Protein AF-A0A3P1UPK1-F1 (afdb_monomer)

Secondary structure (DSSP, 8-state):
-EEEEETTEEEEEEEEEETTEEEEEEEE-TTS-EEEEEEEE-TTS-EEEEEEEETTEEE-----

Mean predicted aligned error: 3.96 Å

Nearest PDB structures (foldseek):
  1n6c-assembly1_A  TM=7.406E-01  e=2.531E-01  Homo sapiens

Structure (mmCIF, N/CA/C/O backbone):
data_AF-A0A3P1UPK1-F1
#
_entry.id   AF-A0A3P1UPK1-F1
#
loop_
_atom_site.group_PDB
_atom_site.id
_atom_site.type_symbol
_atom_site.label_atom_id
_atom_site.label_alt_id
_atom_site.label_comp_id
_atom_site.label_asym_id
_atom_site.label_entity_id
_at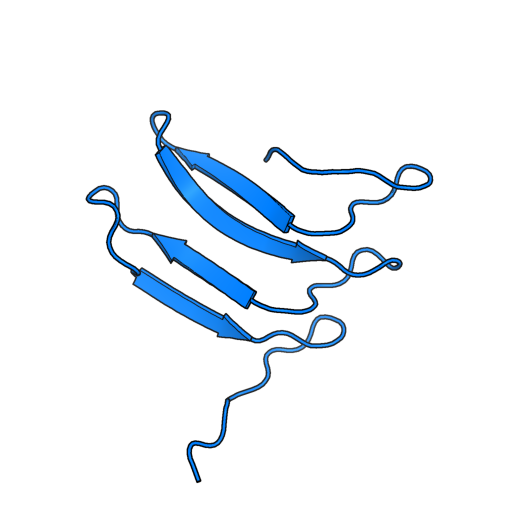om_site.label_seq_id
_atom_site.pdbx_PDB_ins_code
_atom_site.Cartn_x
_atom_site.Cartn_y
_atom_site.Cartn_z
_atom_site.occupancy
_atom_site.B_iso_or_equiv
_atom_site.auth_seq_id
_atom_site.auth_comp_id
_atom_site.auth_asym_id
_atom_site.auth_atom_id
_atom_site.pdbx_PDB_model_num
ATOM 1 N N . MET A 1 1 ? -7.492 5.906 -7.106 1.00 89.69 1 MET A N 1
ATOM 2 C CA . MET A 1 1 ? -7.501 4.436 -6.917 1.00 89.69 1 MET A CA 1
ATOM 3 C C . MET A 1 1 ? -8.829 3.859 -7.405 1.00 89.69 1 MET A C 1
ATOM 5 O O . MET A 1 1 ? -9.802 4.603 -7.452 1.00 89.69 1 MET A O 1
ATOM 9 N N . ARG A 1 2 ? -8.882 2.570 -7.755 1.00 94.81 2 ARG A N 1
ATOM 10 C CA . ARG A 1 2 ? -10.114 1.836 -8.097 1.00 94.81 2 ARG A CA 1
ATOM 11 C C . ARG A 1 2 ? -10.286 0.648 -7.153 1.00 94.81 2 ARG A C 1
ATOM 13 O O . ARG A 1 2 ? -9.312 -0.055 -6.889 1.00 94.81 2 ARG A O 1
ATOM 20 N N . GLY A 1 3 ? -11.504 0.432 -6.677 1.00 93.69 3 GLY A N 1
ATOM 21 C CA . GLY A 1 3 ? -11.856 -0.636 -5.748 1.00 93.69 3 GLY A CA 1
ATOM 22 C C . GLY A 1 3 ? -13.344 -0.595 -5.414 1.00 93.69 3 GLY A C 1
ATOM 23 O O . GLY A 1 3 ? -14.112 0.096 -6.089 1.00 93.69 3 GLY A O 1
ATOM 24 N N . SER A 1 4 ? -13.732 -1.336 -4.382 1.00 93.25 4 SER A N 1
ATOM 25 C CA . SER A 1 4 ? -15.127 -1.488 -3.972 1.00 93.25 4 SER A CA 1
ATOM 26 C C . SER A 1 4 ? -15.468 -0.631 -2.759 1.00 93.25 4 SER A C 1
ATOM 28 O O . SER A 1 4 ? -14.638 -0.410 -1.874 1.00 93.25 4 SER A O 1
ATOM 30 N N . TYR A 1 5 ? -16.726 -0.196 -2.705 1.00 92.94 5 TYR A N 1
ATOM 31 C CA . TYR A 1 5 ? -17.308 0.472 -1.548 1.00 92.94 5 TYR A CA 1
ATOM 32 C C . TYR A 1 5 ? -18.429 -0.376 -0.948 1.00 92.94 5 TYR A C 1
ATOM 34 O O . TYR A 1 5 ? -19.204 -0.988 -1.682 1.00 92.94 5 TYR A O 1
ATOM 42 N N . LEU A 1 6 ? -18.548 -0.353 0.376 1.00 92.19 6 LEU A N 1
ATOM 43 C CA . LEU A 1 6 ? -19.690 -0.869 1.126 1.00 92.19 6 LEU A CA 1
ATOM 44 C C . LEU A 1 6 ? -20.137 0.224 2.095 1.00 92.19 6 LEU A C 1
ATOM 46 O O . LEU A 1 6 ? -19.327 0.717 2.868 1.00 92.19 6 LEU A O 1
ATOM 50 N N . ASN A 1 7 ? -21.407 0.634 2.050 1.00 93.44 7 ASN A N 1
ATOM 51 C CA . ASN A 1 7 ? -21.938 1.704 2.910 1.00 93.44 7 ASN A CA 1
ATOM 52 C C . ASN A 1 7 ? -21.096 2.999 2.870 1.00 93.44 7 ASN A C 1
ATOM 54 O O . ASN A 1 7 ? -20.787 3.580 3.908 1.00 93.44 7 ASN A O 1
ATOM 58 N N . ASN A 1 8 ? -20.693 3.427 1.669 1.00 92.75 8 ASN A N 1
ATOM 59 C CA . ASN A 1 8 ? -19.812 4.578 1.413 1.00 92.75 8 ASN A CA 1
ATOM 60 C C . ASN A 1 8 ? -18.384 4.469 1.985 1.00 92.75 8 ASN A C 1
ATOM 62 O O . ASN A 1 8 ? -17.637 5.441 1.922 1.00 92.75 8 ASN A O 1
ATOM 66 N N . LYS A 1 9 ? -17.982 3.292 2.471 1.00 91.50 9 LYS A N 1
ATOM 67 C CA . LYS A 1 9 ? -16.644 3.003 2.996 1.00 91.50 9 LYS A CA 1
ATOM 68 C C . LYS A 1 9 ? -15.839 2.146 2.029 1.00 91.50 9 LYS A C 1
ATOM 70 O O . LYS A 1 9 ? -16.399 1.241 1.409 1.00 91.50 9 LYS A O 1
ATOM 75 N N . LYS A 1 10 ? -14.539 2.405 1.886 1.00 91.19 10 LYS A N 1
ATOM 76 C CA . LYS A 1 10 ? -13.635 1.558 1.093 1.00 91.19 10 LYS A CA 1
ATOM 77 C C . LYS A 1 10 ? -13.505 0.174 1.724 1.00 91.19 10 LYS A C 1
ATOM 79 O O . LYS A 1 10 ? -13.157 0.064 2.891 1.00 91.19 10 LYS A O 1
ATOM 84 N N . VAL A 1 11 ? -13.705 -0.873 0.928 1.00 94.12 11 VAL A N 1
ATOM 85 C CA . VAL A 1 11 ? -13.531 -2.264 1.372 1.00 94.12 11 VAL A CA 1
ATOM 86 C C . VAL A 1 11 ? -12.806 -3.099 0.322 1.00 94.12 11 VAL A C 1
ATOM 88 O O . VAL A 1 11 ? -12.864 -2.806 -0.877 1.00 94.12 11 VAL A O 1
ATOM 91 N N . GLY A 1 12 ? -12.140 -4.163 0.765 1.00 94.25 12 GLY A N 1
ATOM 92 C CA . GLY A 1 12 ? -11.496 -5.135 -0.111 1.00 94.25 12 GLY A CA 1
ATOM 93 C C . GLY A 1 12 ? -10.245 -4.590 -0.796 1.00 94.25 12 GLY A C 1
ATOM 94 O O . GLY A 1 12 ? -9.533 -3.751 -0.248 1.00 94.25 12 GLY A O 1
ATOM 95 N N . ILE A 1 13 ? -9.948 -5.100 -1.993 1.00 95.88 13 ILE A N 1
ATOM 96 C CA . ILE A 1 13 ? -8.717 -4.775 -2.720 1.00 95.88 13 ILE A CA 1
ATOM 97 C C . ILE A 1 13 ? -8.880 -3.498 -3.543 1.00 95.88 13 ILE A C 1
ATOM 99 O O . ILE A 1 13 ? -9.788 -3.367 -4.366 1.00 95.88 13 ILE A O 1
ATOM 103 N N . TRP A 1 14 ? -7.921 -2.599 -3.378 1.00 96.56 14 TRP A N 1
ATOM 104 C CA . TRP A 1 14 ? -7.815 -1.330 -4.070 1.00 96.56 14 TRP A CA 1
ATOM 105 C C . TRP A 1 14 ? -6.528 -1.246 -4.878 1.00 96.56 14 TRP A C 1
ATOM 107 O O . TRP A 1 14 ? -5.467 -1.675 -4.429 1.00 96.56 14 TRP A O 1
ATOM 117 N N . HIS A 1 15 ? -6.632 -0.650 -6.063 1.00 96.38 15 HIS A N 1
ATOM 118 C CA . HIS A 1 15 ? -5.518 -0.468 -6.985 1.00 96.38 15 HIS A CA 1
ATOM 119 C C . HIS A 1 15 ? -5.282 1.017 -7.255 1.00 96.38 15 HIS A C 1
ATOM 121 O O . HIS A 1 15 ? -6.201 1.760 -7.624 1.00 96.38 15 HIS A O 1
ATOM 127 N N . GLU A 1 16 ? -4.044 1.457 -7.091 1.00 95.94 16 GLU A N 1
ATOM 128 C CA . GLU A 1 16 ? -3.560 2.733 -7.603 1.00 95.94 16 GLU A CA 1
ATOM 129 C C . GLU A 1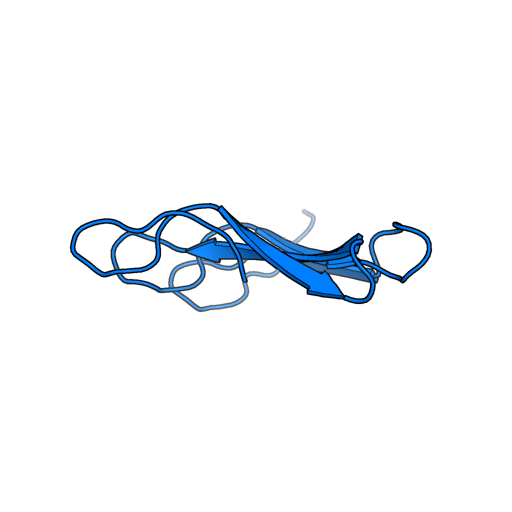 16 ? -2.845 2.513 -8.930 1.00 95.94 16 GLU A C 1
ATOM 131 O O . GLU A 1 16 ? -2.151 1.510 -9.103 1.00 95.94 16 GLU A O 1
ATOM 136 N N . TYR A 1 17 ? -3.025 3.444 -9.863 1.00 94.94 17 TYR A N 1
ATOM 137 C CA . TYR A 1 17 ? -2.468 3.340 -11.202 1.00 94.94 17 TYR A CA 1
ATOM 138 C C . TYR A 1 17 ? -1.597 4.550 -11.509 1.00 94.94 17 TYR A C 1
ATOM 140 O O . TYR A 1 17 ? -1.996 5.680 -11.242 1.00 94.94 17 TYR A O 1
ATOM 148 N N . GLU A 1 18 ? -0.460 4.302 -12.143 1.00 95.12 18 GLU A N 1
ATOM 149 C CA . GLU A 1 18 ? 0.439 5.308 -12.697 1.00 95.12 18 GLU A CA 1
ATOM 150 C C . GLU A 1 18 ? 0.788 4.887 -14.126 1.00 95.12 18 GLU A C 1
ATOM 152 O O . GLU A 1 18 ? 1.091 3.721 -14.380 1.00 95.12 18 GLU A O 1
ATOM 157 N N . ASN A 1 19 ? 0.678 5.807 -15.089 1.00 93.62 19 ASN A N 1
ATOM 158 C CA . ASN A 1 19 ? 0.906 5.518 -16.512 1.00 93.62 19 ASN A CA 1
ATOM 159 C C . ASN A 1 19 ? 0.126 4.287 -17.027 1.00 93.62 19 ASN A C 1
ATOM 161 O O . ASN A 1 19 ? 0.660 3.459 -17.763 1.00 93.62 19 ASN A O 1
ATOM 165 N N . ASN A 1 20 ? -1.142 4.153 -16.616 1.00 92.62 20 ASN A N 1
ATOM 166 C CA . ASN A 1 20 ? -2.032 3.021 -16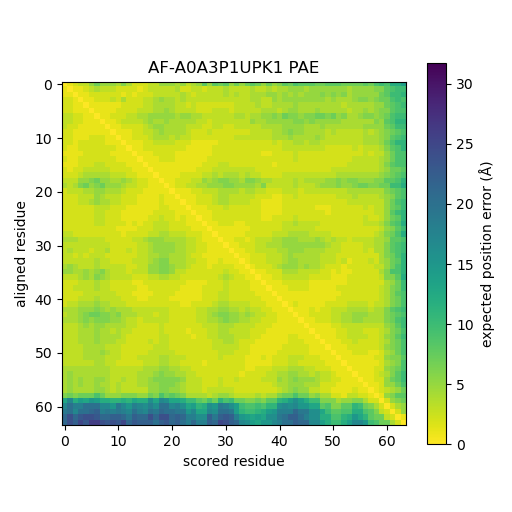.928 1.00 92.62 20 ASN A CA 1
ATOM 167 C C . ASN A 1 20 ? -1.569 1.643 -16.411 1.00 92.62 20 ASN A C 1
ATOM 169 O O . ASN A 1 20 ? -2.171 0.629 -16.761 1.00 92.62 20 ASN A O 1
ATOM 173 N N . LYS A 1 21 ? -0.549 1.586 -15.549 1.00 93.31 21 LYS A N 1
ATOM 174 C CA . LYS A 1 21 ? -0.084 0.368 -14.872 1.00 93.31 21 LYS A CA 1
ATOM 175 C C . LYS A 1 21 ? -0.427 0.424 -13.391 1.00 93.31 21 LYS A C 1
ATOM 177 O O . LYS A 1 21 ? -0.522 1.507 -12.824 1.00 93.31 21 LYS A O 1
ATOM 182 N N . VAL A 1 22 ? -0.628 -0.733 -12.760 1.00 94.56 22 VAL A N 1
ATOM 183 C CA . VAL A 1 22 ? -0.825 -0.799 -11.304 1.00 94.56 22 VAL A CA 1
ATOM 184 C C . VAL A 1 22 ? 0.485 -0.420 -10.622 1.00 94.56 22 VAL A C 1
ATOM 186 O O . VAL A 1 22 ? 1.508 -1.047 -10.876 1.00 94.56 22 VAL A O 1
ATOM 189 N N . LYS A 1 23 ? 0.431 0.590 -9.757 1.00 97.06 23 LYS A N 1
ATOM 190 C CA . LYS A 1 23 ? 1.551 1.035 -8.923 1.00 97.06 23 LYS A CA 1
ATOM 191 C C . LYS A 1 23 ? 1.448 0.474 -7.510 1.00 97.06 23 LYS A C 1
ATOM 193 O O . LYS A 1 23 ? 2.446 0.045 -6.948 1.00 97.06 23 LYS A O 1
ATOM 198 N N . ILE A 1 24 ? 0.236 0.450 -6.952 1.00 96.69 24 ILE A N 1
ATOM 199 C CA . ILE A 1 24 ? -0.028 -0.022 -5.587 1.00 96.69 24 ILE A CA 1
ATOM 200 C C . ILE A 1 24 ? -1.262 -0.918 -5.589 1.00 96.69 24 ILE A C 1
ATOM 202 O O . ILE A 1 24 ? -2.273 -0.596 -6.217 1.00 96.69 24 ILE A O 1
ATOM 206 N N . LYS A 1 25 ? -1.191 -2.019 -4.843 1.00 96.81 25 LYS A N 1
ATOM 207 C CA . LYS A 1 25 ? -2.325 -2.859 -4.458 1.00 96.81 25 LYS A CA 1
ATOM 208 C C . LYS A 1 25 ? -2.407 -2.890 -2.935 1.00 96.81 25 LYS A C 1
ATOM 210 O O . LYS A 1 25 ? -1.437 -3.260 -2.287 1.00 96.81 25 LYS A O 1
ATOM 215 N N . VAL A 1 26 ? -3.550 -2.519 -2.369 1.00 96.25 26 VAL A N 1
ATOM 216 C CA . VAL A 1 26 ? -3.754 -2.475 -0.913 1.00 96.25 26 VAL A CA 1
ATOM 217 C C . VAL A 1 26 ? -5.133 -3.006 -0.543 1.00 96.25 26 VAL A C 1
ATOM 219 O O . VAL A 1 26 ? -6.080 -2.868 -1.317 1.00 96.25 26 VAL A O 1
ATOM 222 N N . ALA A 1 27 ? -5.245 -3.631 0.622 1.00 95.00 27 ALA A N 1
ATOM 223 C CA . ALA A 1 27 ? -6.478 -4.218 1.124 1.00 95.00 27 ALA A CA 1
ATOM 224 C C . ALA A 1 27 ? -7.041 -3.424 2.316 1.00 95.00 27 ALA A C 1
ATOM 226 O O . ALA A 1 27 ? -6.285 -3.006 3.193 1.00 95.00 27 ALA A O 1
ATOM 227 N N . PHE A 1 28 ? -8.362 -3.227 2.343 1.00 94.69 28 PHE A N 1
ATOM 228 C CA . PHE A 1 28 ? -9.090 -2.555 3.424 1.00 94.69 28 PHE A CA 1
ATOM 229 C C . PHE A 1 28 ? -10.132 -3.478 4.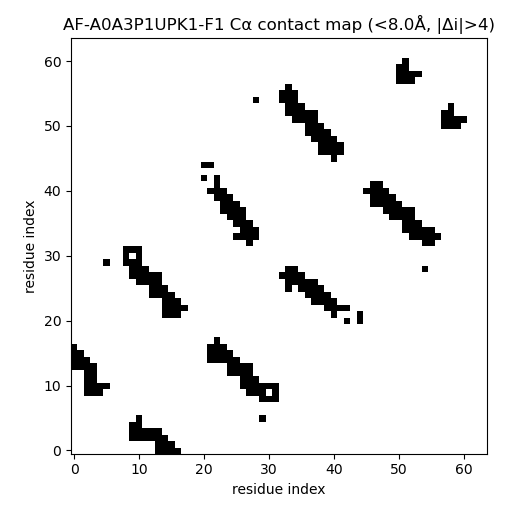066 1.00 94.69 28 PHE A C 1
ATOM 231 O O . PHE A 1 28 ? -10.822 -4.220 3.359 1.00 94.69 28 PHE A O 1
ATOM 238 N N . ASP A 1 29 ? -10.279 -3.388 5.388 1.00 93.12 29 ASP A N 1
ATOM 239 C CA . ASP A 1 29 ? -11.366 -4.023 6.139 1.00 93.12 29 ASP A CA 1
ATOM 240 C C . ASP A 1 29 ? -12.681 -3.217 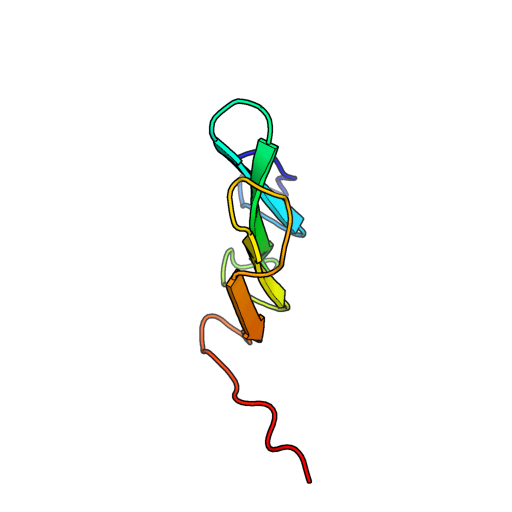6.080 1.00 93.12 29 ASP A C 1
ATOM 242 O O . ASP A 1 29 ? -12.771 -2.154 5.466 1.00 93.12 29 ASP A O 1
ATOM 246 N N . GLU A 1 30 ? -13.726 -3.725 6.738 1.00 91.06 30 GLU A N 1
ATOM 247 C CA . GLU A 1 30 ? -15.048 -3.082 6.847 1.00 91.06 30 GLU A CA 1
ATOM 248 C C . GLU A 1 30 ? -15.041 -1.723 7.579 1.00 91.06 30 GLU A C 1
ATOM 250 O O . GLU A 1 30 ? -16.014 -0.964 7.520 1.00 91.06 30 GLU A O 1
ATOM 255 N N . ASN A 1 31 ? -13.938 -1.403 8.261 1.00 91.69 31 ASN A N 1
ATOM 256 C CA . ASN A 1 31 ? -13.725 -0.170 9.008 1.00 91.69 31 ASN A CA 1
ATOM 257 C C . ASN A 1 31 ? -12.788 0.808 8.276 1.00 91.69 31 ASN A C 1
ATOM 259 O O . ASN A 1 31 ? -12.341 1.775 8.892 1.00 91.69 31 ASN A O 1
ATOM 263 N N . GLU A 1 32 ? -12.498 0.575 6.990 1.00 91.50 32 GLU A N 1
ATOM 264 C CA . GLU A 1 32 ? -11.561 1.358 6.163 1.00 91.50 32 GLU A CA 1
ATOM 265 C C . GLU A 1 32 ? -10.117 1.368 6.680 1.00 91.50 32 GLU A C 1
ATOM 267 O O . GLU A 1 32 ? -9.338 2.272 6.365 1.00 91.50 32 GLU A O 1
ATOM 272 N N . LYS A 1 33 ? -9.721 0.358 7.457 1.00 93.38 33 LYS A N 1
ATOM 273 C CA . LYS A 1 33 ? -8.334 0.192 7.896 1.00 93.38 33 LYS A CA 1
ATOM 274 C C . LYS A 1 33 ? -7.600 -0.762 6.971 1.00 93.38 33 LYS A C 1
ATOM 276 O O . LYS A 1 33 ? -8.194 -1.697 6.441 1.00 93.38 33 LYS A O 1
ATOM 281 N N . PHE A 1 34 ? -6.292 -0.561 6.814 1.00 92.56 34 PHE A N 1
ATOM 282 C CA . PHE A 1 34 ? -5.466 -1.504 6.064 1.00 92.56 34 PHE A CA 1
ATOM 283 C C . PHE A 1 34 ? -5.485 -2.885 6.725 1.00 92.56 34 PHE A C 1
ATOM 285 O O . PHE A 1 34 ? -5.176 -3.023 7.911 1.00 92.56 34 PHE A O 1
ATOM 292 N N . ALA A 1 35 ? -5.859 -3.899 5.955 1.00 93.81 35 ALA A N 1
ATOM 293 C CA . ALA A 1 35 ? -5.976 -5.269 6.427 1.00 93.81 35 ALA A CA 1
ATOM 294 C C . ALA A 1 35 ? -5.711 -6.240 5.274 1.00 93.81 35 ALA A C 1
ATOM 296 O O . ALA A 1 35 ? -6.508 -6.340 4.344 1.00 93.81 35 ALA A O 1
ATOM 297 N N . GLY A 1 36 ? -4.592 -6.953 5.340 1.00 91.25 36 GLY A N 1
ATOM 298 C CA . GLY A 1 36 ? -4.084 -7.836 4.300 1.00 91.25 36 GLY A CA 1
ATOM 299 C C . GLY A 1 36 ? -2.833 -7.272 3.630 1.00 91.25 36 GLY A C 1
ATOM 300 O O . GLY A 1 36 ? -2.039 -6.564 4.245 1.00 91.25 36 GLY A O 1
ATOM 301 N N . ILE A 1 37 ? -2.650 -7.620 2.360 1.00 93.19 37 ILE A N 1
ATOM 302 C CA . ILE A 1 37 ? -1.431 -7.305 1.617 1.00 93.19 37 ILE A CA 1
ATOM 303 C C . ILE A 1 37 ? -1.398 -5.841 1.156 1.00 93.19 37 ILE A C 1
ATOM 305 O O . ILE A 1 37 ? -2.368 -5.323 0.592 1.00 93.19 37 ILE A O 1
ATOM 309 N N . TYR A 1 38 ? -0.251 -5.202 1.349 1.00 95.19 38 TYR A N 1
ATOM 310 C CA . TYR A 1 38 ? 0.181 -4.007 0.641 1.00 95.19 38 TYR A CA 1
ATOM 311 C C . TYR A 1 38 ? 1.302 -4.410 -0.314 1.00 95.19 38 TYR A C 1
ATOM 313 O O . TYR A 1 38 ? 2.274 -5.041 0.099 1.00 95.19 38 TYR A O 1
ATOM 321 N N . ARG A 1 39 ? 1.171 -4.062 -1.592 1.00 96.62 39 ARG A N 1
ATOM 322 C CA . ARG A 1 39 ? 2.174 -4.364 -2.611 1.00 96.62 39 ARG A CA 1
ATOM 323 C C . ARG A 1 39 ? 2.408 -3.151 -3.496 1.00 96.62 39 ARG A C 1
ATOM 325 O O . ARG A 1 39 ? 1.468 -2.667 -4.129 1.00 96.62 39 ARG A O 1
ATOM 332 N N . GLU A 1 40 ? 3.649 -2.690 -3.554 1.00 97.25 40 GLU A N 1
ATOM 333 C CA . GLU A 1 40 ? 4.105 -1.662 -4.488 1.00 97.25 40 GLU A CA 1
ATOM 334 C C . GLU A 1 40 ? 4.845 -2.327 -5.652 1.00 97.25 40 GLU A C 1
ATOM 336 O O . GLU A 1 40 ? 5.594 -3.288 -5.460 1.00 97.25 40 GLU A O 1
ATOM 341 N N . PHE A 1 41 ? 4.647 -1.809 -6.861 1.00 97.19 41 PHE A N 1
ATOM 342 C CA . PHE A 1 41 ? 5.276 -2.311 -8.075 1.00 97.19 41 PHE A CA 1
ATOM 343 C C . PHE A 1 41 ? 6.178 -1.251 -8.705 1.00 97.19 41 PHE A C 1
ATOM 345 O O . PHE A 1 41 ? 5.846 -0.064 -8.740 1.00 97.19 41 PHE A O 1
ATOM 352 N N . PHE A 1 42 ? 7.304 -1.687 -9.261 1.00 96.06 42 PHE A N 1
ATOM 353 C CA . PHE A 1 42 ? 8.095 -0.876 -10.179 1.00 96.06 42 PHE A CA 1
ATOM 354 C C . PHE A 1 42 ? 7.367 -0.703 -11.522 1.00 96.06 42 PHE A C 1
ATOM 356 O O . PHE A 1 42 ? 6.487 -1.480 -11.892 1.00 96.06 42 PHE A O 1
ATOM 363 N N . SER A 1 43 ? 7.790 0.276 -12.327 1.00 93.25 43 SER A N 1
ATOM 364 C CA . SER A 1 43 ? 7.221 0.540 -13.662 1.00 93.25 43 SER A CA 1
ATOM 365 C C . SER A 1 43 ? 7.339 -0.639 -14.644 1.00 93.25 43 SER A C 1
ATOM 367 O O . SER A 1 43 ? 6.616 -0.687 -15.650 1.00 93.25 43 SER A O 1
ATOM 369 N N . ASN A 1 44 ? 8.258 -1.577 -14.382 1.00 93.94 44 ASN A N 1
ATOM 370 C CA . ASN A 1 44 ? 8.433 -2.815 -15.144 1.00 93.94 44 ASN A CA 1
ATOM 371 C C . ASN A 1 44 ? 7.449 -3.931 -14.725 1.00 93.94 44 ASN A C 1
ATOM 373 O O . ASN A 1 44 ? 7.309 -4.895 -15.469 1.00 93.94 44 ASN A O 1
ATOM 377 N N . GLY A 1 45 ? 6.720 -3.766 -13.615 1.00 92.62 45 GLY A N 1
ATOM 378 C CA . GLY A 1 45 ? 5.761 -4.736 -13.080 1.00 92.62 45 GLY A CA 1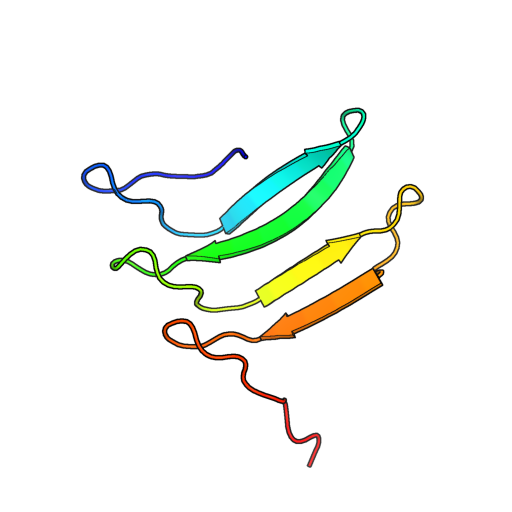
ATOM 379 C C . GLY A 1 45 ? 6.303 -5.615 -11.951 1.00 92.62 45 GLY A C 1
ATOM 380 O O . GLY A 1 45 ? 5.524 -6.363 -11.361 1.00 92.62 45 GLY A O 1
ATOM 381 N N . ASP A 1 46 ? 7.592 -5.513 -11.621 1.00 96.19 46 ASP A N 1
ATOM 382 C CA . ASP A 1 46 ? 8.189 -6.273 -10.523 1.00 96.19 46 ASP A CA 1
ATOM 383 C C . ASP A 1 46 ? 7.749 -5.724 -9.167 1.00 96.19 46 ASP A C 1
ATOM 385 O O . ASP A 1 46 ? 7.457 -4.534 -9.015 1.00 96.19 46 ASP A O 1
ATOM 389 N N . ILE A 1 47 ? 7.726 -6.599 -8.162 1.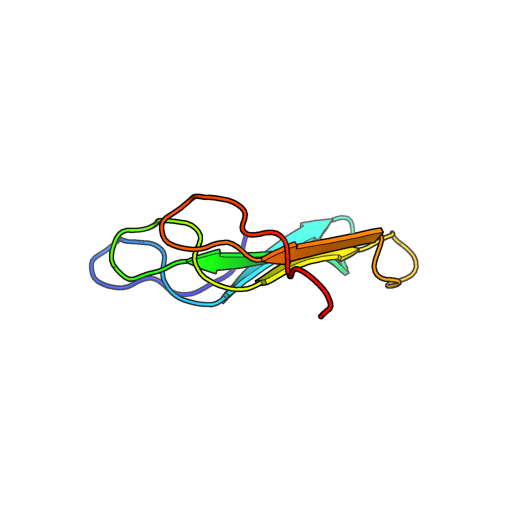00 96.00 47 ILE A N 1
ATOM 390 C CA . ILE A 1 47 ? 7.412 -6.211 -6.788 1.00 96.00 47 ILE A CA 1
ATOM 391 C C . ILE A 1 47 ? 8.564 -5.369 -6.248 1.00 96.00 47 ILE A C 1
ATOM 393 O O . ILE A 1 47 ? 9.702 -5.827 -6.165 1.00 96.00 47 ILE A O 1
ATOM 397 N N . LYS A 1 48 ? 8.242 -4.135 -5.871 1.00 96.25 48 LYS A N 1
ATOM 398 C CA . LYS A 1 48 ? 9.152 -3.215 -5.195 1.00 96.25 48 LYS A CA 1
ATOM 399 C C . LYS A 1 48 ? 9.113 -3.407 -3.687 1.00 96.25 48 LYS A C 1
ATOM 401 O O . LYS A 1 48 ? 10.154 -3.399 -3.041 1.00 96.25 48 LYS A O 1
ATOM 406 N N . GLU A 1 49 ? 7.916 -3.575 -3.142 1.00 95.75 49 GLU A N 1
ATOM 407 C CA . GLU A 1 49 ? 7.687 -3.737 -1.711 1.00 95.75 49 GLU A CA 1
ATOM 408 C C . GLU A 1 49 ? 6.461 -4.619 -1.493 1.00 95.75 49 GLU A C 1
ATOM 410 O O . GLU A 1 49 ? 5.458 -4.490 -2.199 1.00 95.75 49 GLU A O 1
ATOM 415 N N . GLU A 1 50 ? 6.538 -5.506 -0.507 1.00 95.38 50 GLU A N 1
ATOM 416 C CA . GLU A 1 50 ? 5.411 -6.294 -0.028 1.00 95.38 50 GLU A CA 1
ATOM 417 C C . GLU A 1 50 ? 5.395 -6.259 1.495 1.00 95.38 50 GLU A C 1
ATOM 419 O O . GLU A 1 50 ? 6.404 -6.540 2.138 1.00 95.38 50 GLU A O 1
ATOM 424 N N . LYS A 1 51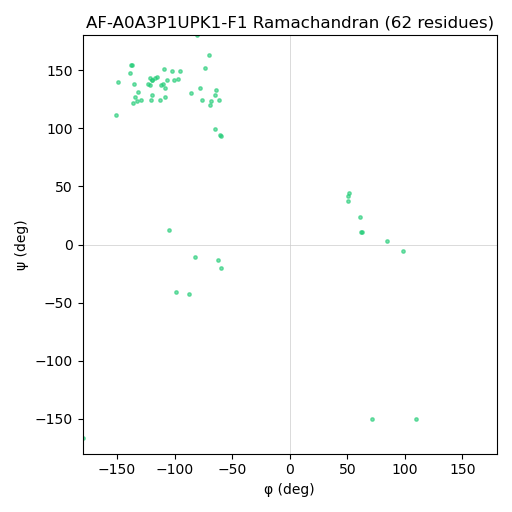 ? 4.244 -5.889 2.052 1.00 94.88 51 LYS A N 1
ATOM 425 C CA . LYS A 1 51 ? 4.003 -5.763 3.487 1.00 94.88 51 LYS A CA 1
ATOM 426 C C . LYS A 1 51 ? 2.639 -6.332 3.825 1.00 94.88 51 LYS A C 1
ATOM 428 O O . LYS A 1 51 ? 1.724 -6.312 2.997 1.00 94.88 51 LYS A O 1
ATOM 433 N N . TYR A 1 52 ? 2.480 -6.773 5.062 1.00 93.81 52 TYR A N 1
ATOM 434 C CA . TYR A 1 52 ? 1.202 -7.235 5.582 1.00 93.81 52 TYR A CA 1
ATOM 435 C C . TYR A 1 52 ? 0.715 -6.262 6.641 1.00 93.81 52 TYR A C 1
ATOM 437 O O . TYR A 1 52 ? 1.485 -5.794 7.471 1.00 93.81 52 TYR A O 1
ATOM 445 N N . TYR A 1 53 ? -0.572 -5.940 6.601 1.00 94.25 53 TYR A N 1
ATOM 446 C CA . TYR A 1 53 ? -1.210 -5.070 7.576 1.00 94.25 53 TYR A CA 1
ATOM 447 C C . TYR A 1 53 ? -2.361 -5.798 8.261 1.00 94.25 53 TYR A C 1
ATOM 449 O O . TYR A 1 53 ? -3.107 -6.541 7.627 1.00 94.25 53 TYR A O 1
ATOM 457 N N . PHE A 1 54 ? -2.557 -5.544 9.548 1.00 92.50 54 PHE A N 1
ATOM 458 C CA . PHE A 1 54 ? -3.734 -5.965 10.293 1.00 92.50 54 PHE A CA 1
ATOM 459 C C . PHE A 1 54 ? -4.267 -4.790 11.112 1.00 92.50 54 PHE A C 1
ATOM 461 O O . PHE A 1 54 ? -3.544 -4.182 11.9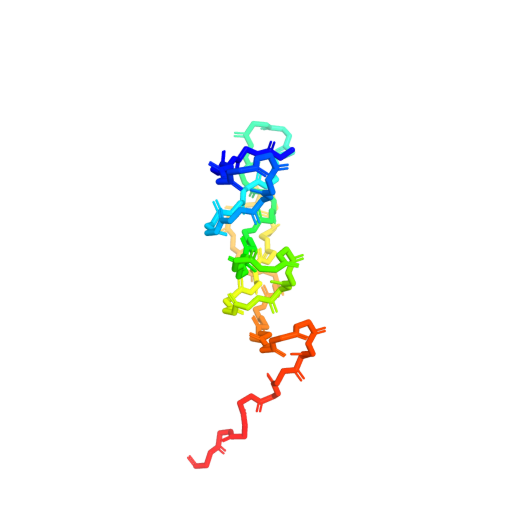02 1.00 92.50 54 PHE A O 1
ATOM 468 N N . GLN A 1 55 ? -5.538 -4.435 10.897 1.00 93.00 55 GLN A N 1
ATOM 469 C CA . GLN A 1 55 ? -6.208 -3.308 11.563 1.00 93.00 55 GLN A CA 1
ATOM 470 C C . GLN A 1 55 ? -5.428 -1.980 11.491 1.00 93.00 55 GLN A C 1
ATOM 472 O O . GLN A 1 55 ? -5.424 -1.187 12.436 1.00 93.00 55 GLN A O 1
ATOM 477 N N . GLY A 1 56 ? -4.775 -1.725 10.357 1.00 92.62 56 GLY A N 1
ATOM 478 C CA . GLY A 1 56 ? -3.988 -0.520 10.100 1.00 92.62 56 GLY A CA 1
ATOM 479 C C . GLY A 1 56 ? -2.548 -0.564 10.615 1.00 92.62 56 GLY A C 1
ATOM 480 O O . GLY A 1 56 ? -1.845 0.432 10.476 1.00 92.62 56 GLY A O 1
ATOM 481 N N . LYS A 1 57 ? -2.096 -1.681 11.196 1.00 93.88 57 LYS A N 1
ATOM 482 C CA . LYS A 1 57 ? -0.718 -1.859 11.671 1.00 93.88 57 LYS A CA 1
ATOM 483 C C . LYS A 1 57 ? 0.033 -2.822 10.775 1.00 93.88 57 LYS A C 1
ATOM 485 O O . LYS A 1 57 ? -0.511 -3.867 10.438 1.00 93.88 57 LYS A O 1
ATOM 490 N N . GLU A 1 58 ? 1.255 -2.466 10.409 1.00 94.06 58 GLU A N 1
ATOM 491 C CA . GLU A 1 58 ? 2.158 -3.383 9.720 1.00 94.06 58 GLU A CA 1
ATOM 492 C C . GLU A 1 58 ? 2.477 -4.555 10.650 1.00 94.06 58 GLU A C 1
ATOM 494 O O . GLU A 1 58 ? 2.745 -4.351 11.836 1.00 94.06 58 GLU A O 1
ATOM 499 N N . ILE A 1 59 ? 2.392 -5.767 10.118 1.00 93.50 59 ILE A N 1
ATOM 500 C CA . ILE A 1 59 ? 2.853 -6.979 10.777 1.00 93.50 59 ILE A CA 1
ATOM 501 C C . ILE A 1 59 ? 4.042 -7.495 9.978 1.00 93.50 59 ILE A C 1
ATOM 503 O O . ILE A 1 59 ? 3.960 -7.690 8.764 1.00 93.50 59 ILE A O 1
ATOM 507 N N . GLU A 1 60 ? 5.161 -7.679 10.661 1.00 83.81 60 GLU A N 1
ATOM 508 C CA . GLU A 1 60 ? 6.291 -8.395 10.095 1.00 83.81 60 GLU A CA 1
ATOM 509 C C . GLU A 1 60 ? 5.935 -9.883 10.143 1.00 83.81 60 GLU A C 1
ATOM 511 O O . GLU A 1 60 ? 5.592 -10.413 11.202 1.00 83.81 60 GLU A O 1
ATOM 516 N N . GLU A 1 61 ? 5.968 -10.568 8.999 1.00 68.88 61 GLU A N 1
ATOM 517 C CA . GLU A 1 61 ? 6.055 -12.025 9.035 1.00 68.88 61 GLU A CA 1
ATOM 518 C C . GLU A 1 61 ? 7.417 -12.362 9.650 1.00 68.88 61 GLU A C 1
ATOM 520 O O . GLU A 1 61 ? 8.446 -12.307 8.971 1.00 68.88 61 GLU A O 1
ATOM 525 N N . GLU A 1 62 ? 7.436 -12.693 10.944 1.00 59.44 62 GLU A N 1
ATOM 526 C CA . GLU A 1 62 ? 8.551 -13.427 11.533 1.00 59.44 62 GLU A CA 1
ATOM 527 C C . GLU A 1 62 ? 8.633 -14.759 10.786 1.00 59.44 62 GLU A C 1
ATOM 529 O O . GLU A 1 62 ? 7.911 -15.710 11.090 1.00 59.44 62 GLU A O 1
ATOM 534 N N . LYS A 1 63 ? 9.477 -14.807 9.749 1.00 54.62 63 LYS A N 1
ATOM 535 C CA . LYS A 1 63 ? 9.859 -16.050 9.079 1.00 54.62 63 LYS A CA 1
ATOM 536 C C . LYS A 1 63 ? 10.509 -16.944 10.131 1.00 54.62 63 LYS A C 1
ATOM 538 O O . LYS A 1 63 ? 11.692 -16.785 10.423 1.00 54.62 63 LYS A O 1
ATOM 543 N N . THR A 1 64 ? 9.703 -17.807 10.738 1.00 47.28 64 THR A N 1
ATOM 544 C CA . THR A 1 64 ? 10.136 -18.852 11.668 1.00 47.28 64 THR A CA 1
ATOM 545 C C . THR A 1 64 ? 10.601 -20.080 10.904 1.00 47.28 64 THR A C 1
ATOM 547 O O . THR A 1 64 ? 10.076 -20.325 9.792 1.00 47.28 64 THR A O 1
#

Radius of gyration: 12.61 Å; Cα contacts (8 Å, |Δi|>4): 141; chains: 1; bounding box: 32×24×29 Å

Sequence (64 aa):
MRGSYLNNKKVGIWHEYENNKVKIKVAFDENEKFAGIYREFFSNGDIKEEKYYFQGKEIEEEKT

Solvent-accessible surface area (backbone atoms only — not comparable to full-atom values): 3671 Å² total; per-residue (Å²): 115,51,66,45,70,55,94,94,33,52,30,46,62,32,36,32,70,53,96,92,36,70,33,35,40,38,23,24,34,96,83,59,30,37,34,43,55,37,36,34,35,39,99,88,67,49,81,69,44,79,49,37,26,54,84,59,37,79,48,80,81,78,85,122

Organism: NCBI:txid285729

Foldseek 3Di:
DDADDDPNEGAAWDFDDDPNHTQWIFGAHPVRATAAWIFGADPVGHTPDIFGDHRNHTDDPPPD

pLDDT: mean 91.7, std 9.28, range [47.28, 97.25]